Protein AF-A0A1J3CI51-F1 (afdb_monomer)

Radius of gyration: 17.1 Å; Cα contacts (8 Å, |Δi|>4): 93; chains: 1; bounding box: 43×23×46 Å

pLDDT: mean 92.12, std 4.56, range [68.88, 98.44]

Sequence (101 aa):
WQIIPSNEFRSGGLSKQNLTSHVGPISLAMFLSAHYAGEDMVMKVKSGESWKKVFGPVFTYLNCLPDQTSDPLLLWQDAKTQMLVEVQSWPYDFPASEDFA

Structure (mmCIF, N/CA/C/O backbone):
data_AF-A0A1J3CI51-F1
#
_entry.id   AF-A0A1J3CI51-F1
#
loop_
_atom_site.group_PDB
_atom_site.id
_atom_site.type_symbol
_atom_site.label_atom_id
_atom_site.label_alt_id
_atom_site.label_comp_id
_atom_site.label_asym_id
_atom_site.label_entity_id
_atom_site.label_seq_id
_atom_site.pdbx_PDB_ins_code
_atom_site.Cartn_x
_atom_site.Cartn_y
_atom_site.Cartn_z
_atom_site.occupancy
_atom_site.B_iso_or_equiv
_atom_site.auth_seq_id
_atom_site.auth_comp_id
_atom_site.auth_asym_id
_atom_site.auth_atom_id
_atom_site.pdbx_PDB_model_num
ATOM 1 N N . TRP A 1 1 ? 5.924 -4.633 -6.035 1.00 94.75 1 TRP A N 1
ATOM 2 C CA . TRP A 1 1 ? 5.661 -3.283 -5.498 1.00 94.75 1 TRP A CA 1
ATOM 3 C C . TRP A 1 1 ? 4.372 -3.295 -4.704 1.00 94.75 1 TRP A C 1
ATOM 5 O O . TRP A 1 1 ? 3.432 -3.955 -5.127 1.00 94.75 1 TRP A O 1
ATOM 15 N N . GLN A 1 2 ? 4.318 -2.603 -3.567 1.00 96.06 2 GLN A N 1
ATOM 16 C CA . GLN A 1 2 ? 3.063 -2.385 -2.848 1.00 96.06 2 GLN A CA 1
ATOM 17 C C . GLN A 1 2 ? 2.516 -1.010 -3.205 1.00 96.06 2 GLN A C 1
ATOM 19 O O . GLN A 1 2 ? 3.218 -0.012 -3.038 1.00 96.06 2 GLN A O 1
ATOM 24 N N . ILE A 1 3 ? 1.287 -0.967 -3.706 1.00 96.38 3 ILE A N 1
ATOM 25 C CA . ILE A 1 3 ? 0.610 0.263 -4.112 1.00 96.38 3 ILE A CA 1
ATOM 26 C C . ILE A 1 3 ? -0.615 0.447 -3.217 1.00 96.38 3 ILE A C 1
ATOM 28 O O . ILE A 1 3 ? -1.401 -0.477 -3.010 1.00 96.38 3 ILE A O 1
ATOM 32 N N . ILE A 1 4 ? -0.741 1.643 -2.646 1.00 94.38 4 ILE A N 1
ATOM 33 C CA . ILE A 1 4 ? -1.799 2.015 -1.707 1.00 94.38 4 ILE A CA 1
ATOM 34 C C . ILE A 1 4 ? -2.384 3.340 -2.209 1.00 94.38 4 ILE A C 1
ATOM 36 O O . ILE A 1 4 ? -1.751 4.377 -2.005 1.00 94.38 4 ILE A O 1
ATOM 40 N N . PRO A 1 5 ? -3.533 3.321 -2.907 1.00 93.88 5 PRO A N 1
ATOM 41 C CA . PRO A 1 5 ? -4.063 4.512 -3.569 1.00 93.88 5 PRO A CA 1
ATOM 42 C C . PRO A 1 5 ? -4.779 5.480 -2.620 1.00 93.88 5 PRO A C 1
ATOM 44 O O . PRO A 1 5 ? -4.912 6.656 -2.939 1.00 93.88 5 PRO A O 1
ATOM 47 N N . SER A 1 6 ? -5.197 5.010 -1.440 1.00 90.88 6 SER A N 1
ATOM 48 C CA . SER A 1 6 ? -5.805 5.828 -0.386 1.00 90.88 6 SER A CA 1
ATOM 49 C C . SER A 1 6 ? -5.216 5.484 0.981 1.00 90.88 6 SER A C 1
ATOM 51 O O . SER A 1 6 ? -4.880 4.335 1.262 1.00 90.88 6 SER A O 1
ATOM 53 N N . ASN A 1 7 ? -5.096 6.489 1.853 1.00 90.19 7 ASN A N 1
ATOM 54 C CA . ASN A 1 7 ? -4.643 6.322 3.238 1.00 90.19 7 ASN A CA 1
ATOM 55 C C . ASN A 1 7 ? -5.801 6.281 4.250 1.00 90.19 7 ASN A C 1
ATOM 57 O O . ASN A 1 7 ? -5.541 6.188 5.448 1.00 90.19 7 ASN A O 1
ATOM 61 N N . GLU A 1 8 ? -7.059 6.339 3.806 1.00 90.50 8 GLU A N 1
ATOM 62 C CA . GLU A 1 8 ? -8.236 6.459 4.685 1.00 90.50 8 GLU A CA 1
ATOM 63 C C . GLU A 1 8 ? -8.399 5.308 5.687 1.00 90.50 8 GLU A C 1
ATOM 65 O O . GLU A 1 8 ? -8.917 5.497 6.785 1.00 90.50 8 GLU A O 1
ATOM 70 N N . PHE A 1 9 ? -7.914 4.113 5.343 1.00 89.88 9 PHE A N 1
ATOM 71 C CA . PHE A 1 9 ? -8.008 2.951 6.220 1.00 89.88 9 PHE A CA 1
ATOM 72 C C . PHE A 1 9 ? -6.957 2.952 7.339 1.00 89.88 9 PHE A C 1
ATOM 74 O O . PHE A 1 9 ? -7.044 2.120 8.249 1.00 89.88 9 PHE A O 1
ATOM 81 N N . ARG A 1 10 ? -5.955 3.843 7.276 1.00 89.94 10 ARG A N 1
ATOM 82 C CA . ARG A 1 10 ? -4.843 3.907 8.233 1.00 89.94 10 ARG A CA 1
ATOM 83 C C . ARG A 1 10 ? -5.224 4.677 9.495 1.00 89.94 10 ARG A C 1
ATOM 85 O O . ARG A 1 10 ? -6.027 5.603 9.480 1.00 89.94 10 ARG A O 1
ATOM 92 N N . SER A 1 11 ? -4.577 4.321 10.600 1.00 87.75 11 SER A N 1
ATOM 93 C CA . SER A 1 11 ? -4.727 4.989 11.898 1.00 87.75 11 SER A CA 1
ATOM 94 C C . SER A 1 11 ? -3.500 5.839 12.241 1.00 87.75 11 SER A C 1
ATOM 96 O O . SER A 1 11 ? -2.407 5.583 11.741 1.00 87.75 11 SER A O 1
ATOM 98 N N . GLY A 1 12 ? -3.681 6.835 13.116 1.00 88.50 12 GLY A N 1
ATOM 99 C CA . GLY A 1 12 ? -2.617 7.702 13.652 1.00 88.50 12 GLY A CA 1
ATOM 100 C C . GLY A 1 12 ? -2.210 8.899 12.784 1.00 88.50 12 GLY A C 1
ATOM 101 O O . GLY A 1 12 ? -1.244 9.583 13.112 1.00 88.50 12 GLY A O 1
ATOM 102 N N . GLY A 1 13 ? -2.960 9.184 11.717 1.00 87.69 13 GLY A N 1
ATOM 103 C CA . GLY A 1 13 ? -2.800 10.397 10.912 1.00 87.69 13 GLY A CA 1
ATOM 104 C C . GLY A 1 13 ? -1.536 10.423 10.045 1.00 87.69 13 GLY A C 1
ATOM 105 O O . GLY A 1 13 ? -0.808 9.439 9.934 1.00 87.69 13 GLY A O 1
ATOM 106 N N . LEU A 1 14 ? -1.286 11.580 9.421 1.00 87.88 14 LEU A N 1
ATOM 107 C CA . LEU A 1 14 ? -0.242 11.775 8.403 1.00 87.88 14 LEU A CA 1
ATOM 108 C C . LEU A 1 14 ? 1.164 11.375 8.878 1.00 87.88 14 LEU A C 1
ATOM 110 O O . LEU A 1 14 ? 1.963 10.872 8.094 1.00 87.88 14 LEU A O 1
ATOM 114 N N . SER A 1 15 ? 1.458 11.591 10.160 1.00 89.44 15 SER A N 1
ATOM 115 C CA . SER A 1 15 ? 2.795 11.391 10.724 1.00 89.44 15 SER A CA 1
ATOM 116 C C . SER A 1 15 ? 3.041 9.974 11.247 1.00 89.44 15 SER A C 1
ATOM 118 O O . SER A 1 15 ? 4.172 9.669 11.636 1.00 89.44 15 SER A O 1
ATOM 120 N N . LYS A 1 16 ? 2.024 9.096 11.291 1.00 90.00 16 LYS A N 1
ATOM 121 C CA . LYS A 1 16 ? 2.217 7.734 11.797 1.00 90.00 16 LYS A CA 1
ATOM 122 C C . LYS A 1 16 ? 3.012 6.895 10.800 1.00 90.00 16 LYS A C 1
ATOM 124 O O . LYS A 1 16 ? 2.567 6.581 9.699 1.00 90.00 16 LYS A O 1
ATOM 129 N N . GLN A 1 17 ? 4.187 6.474 11.252 1.00 90.25 17 GLN A N 1
ATOM 130 C CA . GLN A 1 17 ? 5.059 5.559 10.531 1.00 90.25 17 GLN A CA 1
ATOM 131 C C . GLN A 1 17 ? 4.652 4.103 10.779 1.00 90.25 17 GLN A C 1
ATOM 133 O O . GLN A 1 17 ? 4.083 3.752 11.819 1.00 90.25 17 GLN A O 1
ATOM 138 N N . ASN A 1 18 ? 4.973 3.254 9.807 1.00 91.38 18 ASN A N 1
ATOM 139 C CA . ASN A 1 18 ? 4.847 1.806 9.870 1.00 91.38 18 ASN A CA 1
ATOM 140 C C . ASN A 1 18 ? 5.975 1.171 9.047 1.00 91.38 18 ASN A C 1
ATOM 142 O O . ASN A 1 18 ? 6.604 1.829 8.219 1.00 91.38 18 ASN A O 1
ATOM 146 N N . LEU A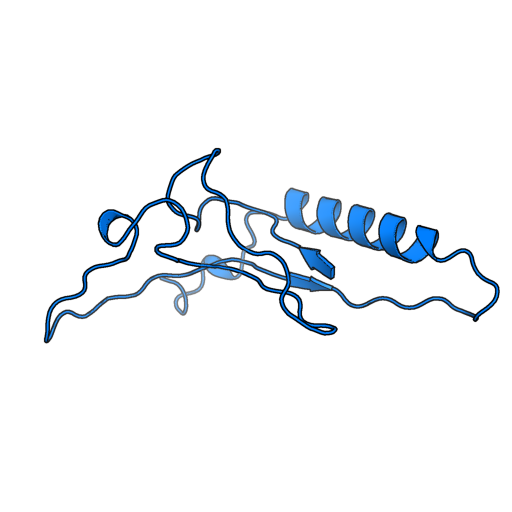 1 19 ? 6.215 -0.117 9.277 1.00 93.06 19 LEU A N 1
ATOM 147 C CA . LEU A 1 19 ? 7.198 -0.891 8.524 1.00 93.06 19 LEU A CA 1
ATOM 148 C C . LEU A 1 19 ? 6.719 -1.104 7.081 1.00 93.06 19 LEU A C 1
ATOM 150 O O . LEU A 1 19 ? 5.534 -1.330 6.853 1.00 93.06 19 LEU A O 1
ATOM 154 N N . THR A 1 20 ? 7.642 -1.062 6.124 1.00 92.62 20 THR A N 1
ATOM 155 C CA . THR A 1 20 ? 7.376 -1.321 4.695 1.00 92.62 20 THR A CA 1
ATOM 156 C C . THR A 1 20 ? 8.099 -2.570 4.177 1.00 92.62 20 THR A C 1
ATOM 158 O O . THR A 1 20 ? 7.790 -3.075 3.095 1.00 92.62 20 THR A O 1
ATOM 161 N N . SER A 1 21 ? 9.033 -3.113 4.963 1.00 94.19 21 SER A N 1
ATOM 162 C CA . SER A 1 21 ? 9.792 -4.329 4.669 1.00 94.19 21 SER A CA 1
ATOM 163 C C . SER A 1 21 ? 10.213 -5.064 5.946 1.00 94.19 21 SER A C 1
ATOM 165 O O . SER A 1 21 ? 10.128 -4.523 7.052 1.00 94.19 21 SER A O 1
ATOM 167 N N . HIS A 1 22 ? 10.659 -6.309 5.786 1.00 94.31 22 HIS A N 1
ATOM 168 C CA . HIS A 1 22 ? 11.273 -7.124 6.838 1.00 94.31 22 HIS A CA 1
ATOM 169 C C . HIS A 1 22 ? 12.560 -7.787 6.312 1.00 94.31 22 HIS A C 1
ATOM 171 O O . HIS A 1 22 ? 12.935 -7.578 5.161 1.00 94.31 22 HIS A O 1
ATOM 177 N N . VAL A 1 23 ? 13.248 -8.581 7.143 1.00 95.62 23 VAL A N 1
ATOM 178 C CA . VAL A 1 23 ? 14.445 -9.334 6.729 1.00 95.62 23 VAL A CA 1
ATOM 179 C C . VAL A 1 23 ? 14.165 -10.199 5.493 1.00 95.62 23 VAL A C 1
ATOM 181 O O . VAL A 1 23 ? 13.150 -10.892 5.427 1.00 95.62 23 VAL A O 1
ATOM 184 N N . GLY A 1 24 ? 15.082 -10.166 4.525 1.00 94.81 24 GLY A N 1
ATOM 185 C CA . GLY A 1 24 ? 14.936 -10.867 3.250 1.00 94.81 24 GLY A CA 1
ATOM 186 C C . GLY A 1 24 ? 14.026 -10.135 2.251 1.00 94.81 24 GLY A C 1
ATOM 187 O O . GLY A 1 24 ? 13.805 -8.931 2.374 1.00 94.81 24 GLY A O 1
ATOM 188 N N . PRO A 1 25 ? 13.501 -10.833 1.229 1.00 92.38 25 PRO A N 1
ATOM 189 C CA . PRO A 1 25 ? 12.657 -10.239 0.191 1.00 92.38 25 PRO A CA 1
ATOM 190 C C . PRO A 1 25 ? 11.189 -10.120 0.645 1.00 92.38 25 PRO A C 1
ATOM 192 O O . PRO A 1 25 ? 10.274 -10.550 -0.054 1.00 92.38 25 PRO A O 1
ATOM 195 N N . ILE A 1 26 ? 10.954 -9.563 1.838 1.00 94.75 26 ILE A N 1
ATOM 196 C CA . ILE A 1 26 ? 9.615 -9.428 2.423 1.00 94.75 26 ILE A CA 1
ATOM 197 C C . ILE A 1 26 ? 9.189 -7.963 2.374 1.00 94.75 26 ILE A C 1
ATOM 199 O O . ILE A 1 26 ? 9.794 -7.103 3.014 1.00 94.75 26 ILE A O 1
ATOM 203 N N . SER A 1 27 ? 8.108 -7.689 1.646 1.00 94.88 27 SER A N 1
ATOM 204 C CA . SER A 1 27 ? 7.4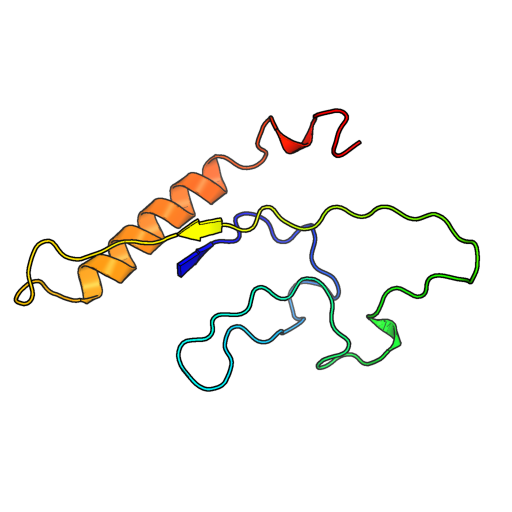34 -6.390 1.635 1.00 94.88 27 SER A CA 1
ATOM 205 C C . SER A 1 27 ? 6.207 -6.439 2.550 1.00 94.88 27 SER A C 1
ATOM 207 O O . SER A 1 27 ? 5.481 -7.433 2.553 1.00 94.88 27 SER A O 1
ATOM 209 N N . LEU A 1 28 ? 5.965 -5.381 3.330 1.00 94.38 28 LEU A N 1
ATOM 210 C CA . LEU A 1 28 ? 4.926 -5.341 4.366 1.00 94.38 28 LEU A CA 1
ATOM 211 C C . LEU A 1 28 ? 3.882 -4.253 4.107 1.00 94.38 28 LEU A C 1
ATOM 213 O O . LEU A 1 28 ? 4.216 -3.071 4.085 1.00 94.38 28 LEU A O 1
ATOM 217 N N . ALA A 1 29 ? 2.613 -4.657 4.015 1.00 93.69 29 ALA A N 1
ATOM 218 C CA . ALA A 1 29 ? 1.474 -3.745 4.007 1.00 93.69 29 ALA A CA 1
ATOM 219 C C . ALA A 1 29 ? 0.852 -3.699 5.408 1.00 93.69 29 ALA A C 1
ATOM 221 O O . ALA A 1 29 ? 0.036 -4.540 5.778 1.00 93.69 29 ALA A O 1
ATOM 222 N N . MET A 1 30 ? 1.275 -2.733 6.221 1.00 91.88 30 MET A N 1
ATOM 223 C CA . MET A 1 30 ? 0.813 -2.619 7.605 1.00 91.88 30 MET A CA 1
ATOM 224 C C . MET A 1 30 ? -0.559 -1.939 7.678 1.00 91.88 30 MET A C 1
ATOM 226 O O . MET A 1 30 ? -0.695 -0.772 7.308 1.00 91.88 30 MET A O 1
ATOM 230 N N . PHE A 1 31 ? -1.558 -2.645 8.209 1.00 91.12 31 PHE A N 1
ATOM 231 C CA . PHE A 1 31 ? -2.922 -2.125 8.373 1.00 91.12 31 PHE A CA 1
ATOM 232 C C . PHE A 1 31 ? -3.144 -1.441 9.725 1.00 91.12 31 PHE A C 1
ATOM 234 O O . PHE A 1 31 ? -3.640 -0.317 9.783 1.00 91.12 31 PHE A O 1
ATOM 241 N N . LEU A 1 32 ? -2.729 -2.093 10.813 1.00 90.31 32 LEU A N 1
ATOM 242 C CA . LEU A 1 32 ? -2.832 -1.584 12.178 1.00 90.31 32 LEU A CA 1
ATOM 243 C C . LEU A 1 32 ? -1.644 -2.091 12.998 1.00 90.31 32 LEU A C 1
ATOM 245 O O . LEU A 1 32 ? -1.221 -3.233 12.837 1.00 90.31 32 LEU A O 1
ATOM 249 N N . SER A 1 33 ? -1.074 -1.240 13.851 1.00 90.50 33 SER A N 1
ATOM 250 C CA . SER A 1 33 ? 0.059 -1.613 14.703 1.00 90.50 33 SER A CA 1
ATOM 251 C C . SER A 1 33 ? 0.268 -0.611 15.837 1.00 90.50 33 SER A C 1
ATOM 253 O O . SER A 1 33 ? 0.110 0.597 15.637 1.00 90.50 33 SER A O 1
ATOM 255 N N . ALA A 1 34 ? 0.727 -1.122 16.984 1.00 92.62 34 ALA A N 1
ATOM 256 C CA . ALA A 1 34 ? 1.211 -0.337 18.119 1.00 92.62 34 ALA A CA 1
ATOM 257 C C . ALA A 1 34 ? 2.573 0.341 17.866 1.00 92.62 34 ALA A C 1
ATOM 259 O O . ALA A 1 34 ? 3.016 1.164 18.670 1.00 92.62 34 ALA A O 1
ATOM 260 N N . HIS A 1 35 ? 3.276 0.014 16.775 1.00 91.50 35 HIS A N 1
ATOM 261 C CA . HIS A 1 35 ? 4.599 0.575 16.502 1.00 91.50 35 HIS A CA 1
ATOM 262 C C . HIS A 1 35 ? 4.565 2.109 16.488 1.00 91.50 35 HIS A C 1
ATOM 264 O O . HIS A 1 35 ? 3.724 2.722 15.824 1.00 91.50 35 HIS A O 1
ATOM 270 N N . TYR A 1 36 ? 5.500 2.709 17.227 1.00 89.38 36 TYR A N 1
ATOM 271 C CA . TYR A 1 36 ? 5.697 4.158 17.356 1.00 89.38 36 TYR A CA 1
ATOM 272 C C . TYR A 1 36 ? 4.531 4.945 17.973 1.00 89.38 36 TYR A C 1
ATOM 274 O O . TYR A 1 36 ? 4.550 6.172 17.923 1.00 89.38 36 TYR A O 1
ATOM 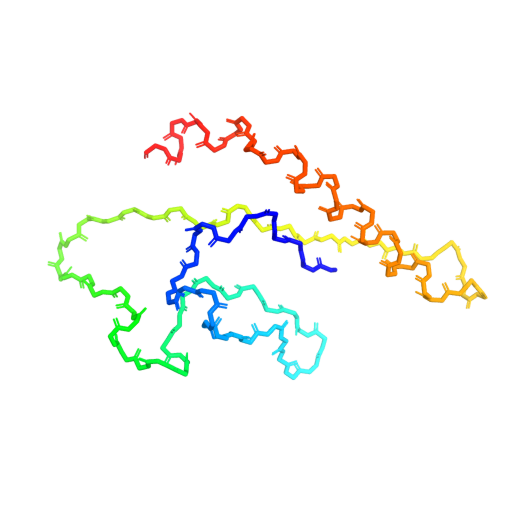282 N N . ALA A 1 37 ? 3.524 4.275 18.547 1.00 88.75 37 ALA A N 1
ATOM 283 C CA . ALA A 1 37 ? 2.380 4.958 19.159 1.00 88.75 37 ALA A CA 1
ATOM 284 C C . ALA A 1 37 ? 1.690 4.196 20.313 1.00 88.75 37 ALA A C 1
ATOM 286 O O . ALA A 1 37 ? 0.768 4.727 20.924 1.00 88.75 37 ALA A O 1
ATOM 287 N N . GLY A 1 38 ? 2.146 2.983 20.641 1.00 91.19 38 GLY A N 1
ATOM 288 C CA . GLY A 1 38 ? 1.676 2.210 21.791 1.00 91.19 38 GLY A CA 1
ATOM 289 C C . GLY A 1 38 ? 0.315 1.539 21.592 1.00 91.19 38 GLY A C 1
ATOM 290 O O . GLY A 1 38 ? -0.276 1.565 20.510 1.00 91.19 38 GLY A O 1
ATOM 291 N N . GLU A 1 39 ? -0.173 0.908 22.660 1.00 90.06 39 GLU A N 1
ATOM 292 C CA . GLU A 1 39 ? -1.428 0.141 22.658 1.00 90.06 39 GLU A CA 1
ATOM 293 C C . GLU A 1 39 ? -2.669 0.997 22.391 1.00 90.06 39 GLU A C 1
ATOM 295 O O . GLU A 1 39 ? -3.681 0.487 21.915 1.00 90.06 39 GLU A O 1
ATOM 300 N N . ASP A 1 40 ? -2.596 2.303 22.640 1.00 87.44 40 ASP A N 1
ATOM 301 C CA . ASP A 1 40 ? -3.712 3.218 22.394 1.00 87.44 40 ASP A CA 1
ATOM 302 C C . ASP A 1 40 ? -4.014 3.419 20.905 1.00 87.44 40 ASP A C 1
ATOM 304 O O . ASP A 1 40 ? -5.103 3.871 20.560 1.00 87.44 40 ASP A O 1
ATOM 308 N N . MET A 1 41 ? -3.095 3.032 20.013 1.00 86.44 41 MET A N 1
ATOM 309 C CA . MET A 1 41 ? -3.336 3.010 18.566 1.00 86.44 41 MET A CA 1
ATOM 310 C C . MET A 1 41 ? -3.867 1.675 18.039 1.00 86.44 41 MET A C 1
ATOM 312 O O . MET A 1 41 ? -4.088 1.553 16.832 1.00 86.44 41 MET A O 1
ATOM 316 N N . VAL A 1 42 ? -4.060 0.666 18.890 1.00 86.75 42 VAL A N 1
ATOM 317 C CA . VAL A 1 42 ? -4.603 -0.636 18.480 1.00 86.75 42 VAL A CA 1
ATOM 318 C C . VAL A 1 42 ? -6.090 -0.706 18.819 1.00 86.75 42 VAL A C 1
ATOM 320 O O . VAL A 1 42 ? -6.552 -0.169 19.823 1.00 86.75 42 VAL A O 1
ATOM 323 N N . MET A 1 43 ? -6.862 -1.373 17.962 1.00 86.50 43 MET A N 1
ATOM 324 C CA . MET A 1 43 ? -8.288 -1.596 18.177 1.00 86.50 43 MET A CA 1
ATOM 325 C C . MET A 1 43 ? -8.489 -2.500 19.400 1.00 86.50 43 MET A C 1
ATOM 327 O O . MET A 1 43 ? -7.927 -3.592 19.468 1.00 86.50 43 MET A O 1
ATOM 331 N N . LYS A 1 44 ? -9.307 -2.046 20.354 1.00 89.38 44 LYS A N 1
ATOM 332 C CA . LYS A 1 44 ? -9.651 -2.779 21.578 1.00 89.38 44 LYS A CA 1
ATOM 333 C C . LYS A 1 44 ? -11.054 -3.368 21.416 1.00 89.38 44 LYS A C 1
ATOM 335 O O . LYS A 1 44 ? -12.034 -2.656 21.596 1.00 89.38 44 LYS A O 1
ATOM 340 N N . VAL A 1 45 ? -11.133 -4.647 21.055 1.00 90.69 45 VAL A N 1
ATOM 341 C CA . VAL A 1 45 ? -12.397 -5.386 20.889 1.00 90.69 45 VAL A CA 1
ATOM 342 C C . VAL A 1 45 ? -12.680 -6.188 22.156 1.00 90.69 45 VAL A C 1
ATOM 344 O O . VAL A 1 45 ? -11.797 -6.901 22.643 1.00 90.69 45 VAL A O 1
ATOM 347 N N . 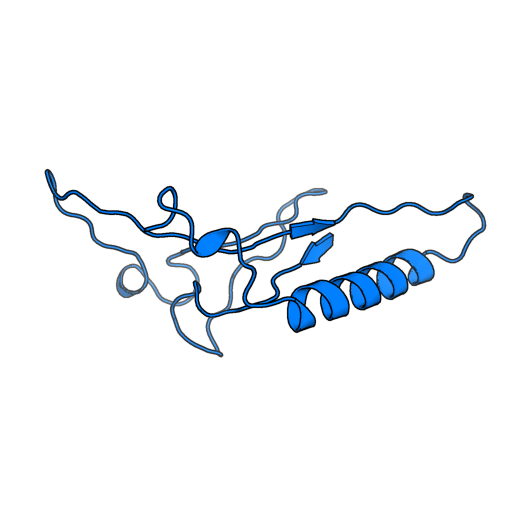LYS A 1 46 ? -13.891 -6.080 22.708 1.00 94.12 46 LYS A N 1
ATOM 348 C CA . LYS A 1 46 ? -14.282 -6.832 23.909 1.00 94.12 46 LYS A CA 1
ATOM 349 C C . LYS A 1 46 ? -14.687 -8.266 23.574 1.00 94.12 46 LYS A C 1
ATOM 351 O O . LYS A 1 46 ? -15.092 -8.590 22.462 1.00 94.12 46 LYS A O 1
ATOM 356 N N . SER A 1 47 ? -14.634 -9.134 24.583 1.00 94.31 47 SER A N 1
ATOM 357 C CA . SER A 1 47 ? -15.177 -10.488 24.457 1.00 94.31 47 SER A CA 1
ATOM 358 C C . SER A 1 47 ? -16.664 -10.436 24.090 1.00 94.31 47 SER A C 1
ATOM 360 O O . SER A 1 47 ? -17.436 -9.729 24.738 1.00 94.31 47 SER A O 1
ATOM 362 N N . GLY A 1 48 ? -17.049 -11.168 23.043 1.00 94.56 48 GLY A N 1
ATOM 363 C CA . GLY A 1 48 ? -18.418 -11.204 22.518 1.00 94.56 48 GLY A CA 1
ATOM 364 C C . GLY A 1 48 ? -18.812 -10.026 21.617 1.00 94.56 48 GLY A C 1
ATOM 365 O O . GLY A 1 48 ? -19.932 -10.010 21.114 1.00 94.56 48 GLY A O 1
ATOM 366 N N . GLU A 1 49 ? -17.926 -9.055 21.383 1.00 96.12 49 GLU A N 1
ATOM 367 C CA . GLU A 1 49 ? -18.206 -7.913 20.510 1.00 96.12 49 GLU A CA 1
ATOM 368 C C . GLU A 1 49 ? -18.023 -8.291 19.033 1.00 96.12 49 GLU A C 1
ATOM 370 O O . GLU A 1 49 ? -16.936 -8.675 18.597 1.00 96.12 49 GLU A O 1
ATOM 375 N N . SER A 1 50 ? -19.100 -8.176 18.254 1.00 92.75 50 SER A N 1
ATOM 376 C CA . SER A 1 50 ? -19.042 -8.336 16.799 1.00 92.75 50 SER A CA 1
ATOM 377 C C . SER A 1 50 ? -18.518 -7.054 16.164 1.00 92.75 50 SER A C 1
ATOM 379 O O . SER A 1 50 ? -19.063 -5.979 16.402 1.00 92.75 50 SER A O 1
ATOM 381 N N . TRP A 1 51 ? -17.484 -7.165 15.332 1.00 90.56 51 TRP A N 1
ATOM 382 C CA . TRP A 1 51 ? -16.907 -6.035 14.612 1.00 90.56 51 TRP A CA 1
ATOM 383 C C . TRP A 1 51 ? -16.530 -6.440 13.189 1.00 90.56 51 TRP A C 1
ATOM 385 O O . TRP A 1 51 ? -16.174 -7.588 12.919 1.00 90.56 51 TRP A O 1
ATOM 395 N N . LYS A 1 52 ? -16.587 -5.468 12.280 1.00 87.88 52 LYS A N 1
ATOM 396 C CA . LYS A 1 52 ? -16.132 -5.588 10.896 1.00 87.88 52 LYS A CA 1
ATOM 397 C C . LYS A 1 52 ? -15.398 -4.301 10.542 1.00 87.88 52 LYS A C 1
ATOM 399 O O . LYS A 1 52 ? -15.890 -3.208 10.811 1.00 87.88 52 LYS A O 1
ATOM 404 N N . LYS A 1 53 ? -14.201 -4.422 9.972 1.00 87.44 53 LYS A N 1
ATOM 405 C CA . LYS A 1 53 ? -13.448 -3.295 9.416 1.00 87.44 53 LYS A CA 1
ATOM 406 C C . LYS A 1 53 ? -12.823 -3.722 8.102 1.00 87.44 53 LYS A C 1
ATOM 408 O O . LYS A 1 53 ? -12.152 -4.748 8.041 1.00 87.44 53 LYS A O 1
ATOM 413 N N . VAL A 1 54 ? -13.009 -2.897 7.082 1.00 88.38 54 VAL A N 1
ATOM 414 C CA . VAL A 1 54 ? -12.354 -3.054 5.785 1.00 88.38 54 VAL A CA 1
ATOM 415 C C . VAL A 1 54 ? -11.035 -2.279 5.808 1.00 88.38 54 VAL A C 1
ATOM 417 O O . VAL A 1 54 ? -10.976 -1.138 6.276 1.00 88.38 54 VAL A O 1
ATOM 420 N N . PHE A 1 55 ? -9.963 -2.921 5.347 1.00 91.19 55 PHE A N 1
ATOM 421 C CA . PHE A 1 55 ? -8.654 -2.305 5.145 1.00 91.19 55 PHE A CA 1
ATOM 422 C C . PHE A 1 55 ? -8.298 -2.346 3.664 1.00 91.19 55 PHE A C 1
ATOM 424 O O . PHE A 1 55 ? -8.525 -3.357 3.001 1.0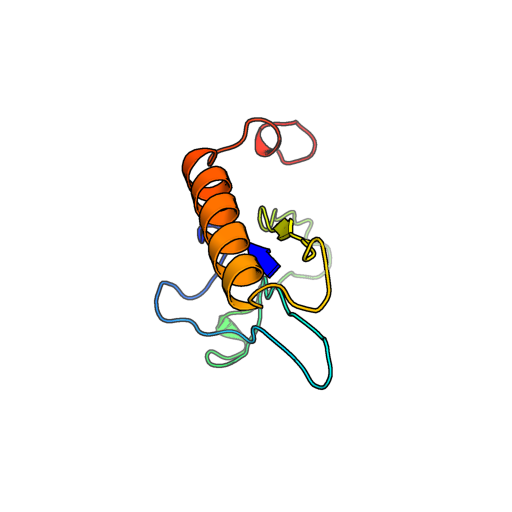0 91.19 55 PHE A O 1
ATOM 431 N N . GLY A 1 56 ? -7.682 -1.274 3.172 1.00 91.94 56 GLY A N 1
ATOM 432 C CA . GLY A 1 56 ? -7.255 -1.164 1.786 1.00 91.94 56 GLY A CA 1
ATOM 433 C C . GLY A 1 56 ? -8.109 -0.192 0.967 1.00 91.94 56 GLY A C 1
ATOM 434 O O . GLY A 1 56 ? -8.751 0.685 1.544 1.00 91.94 56 GLY A O 1
ATOM 435 N N . PRO A 1 57 ? -8.077 -0.322 -0.367 1.00 91.94 57 PRO A N 1
ATOM 436 C CA . PRO A 1 57 ? -7.419 -1.389 -1.118 1.00 91.94 57 PRO A CA 1
ATOM 437 C C . PRO A 1 57 ? -5.891 -1.308 -1.035 1.00 91.94 57 PRO A C 1
ATOM 439 O O . PRO A 1 57 ? -5.307 -0.235 -0.878 1.00 91.94 57 PRO A O 1
ATOM 442 N N . VAL A 1 58 ? -5.240 -2.468 -1.123 1.00 93.75 58 VAL A N 1
ATOM 443 C CA . VAL A 1 58 ? -3.783 -2.590 -1.235 1.00 93.75 58 VAL A CA 1
ATOM 444 C C . VAL A 1 58 ? -3.464 -3.526 -2.387 1.00 93.75 58 VAL A C 1
ATOM 446 O O . VAL A 1 58 ? -3.969 -4.645 -2.442 1.00 93.75 58 VAL A O 1
ATOM 449 N N . PHE A 1 59 ? -2.594 -3.078 -3.283 1.00 94.75 59 PHE A N 1
ATOM 450 C CA . PHE A 1 59 ? -2.236 -3.794 -4.497 1.00 94.75 59 PHE A CA 1
ATOM 451 C C . PHE A 1 59 ? -0.819 -4.341 -4.382 1.00 94.75 59 PHE A C 1
ATOM 453 O O . PHE A 1 59 ? 0.124 -3.615 -4.053 1.00 94.75 59 PHE A O 1
ATOM 460 N N . THR A 1 60 ? -0.663 -5.625 -4.698 1.00 95.94 60 THR A N 1
ATOM 461 C CA . THR A 1 60 ? 0.650 -6.226 -4.947 1.00 95.94 60 THR A CA 1
ATOM 462 C C . THR A 1 60 ? 0.887 -6.219 -6.447 1.00 95.94 60 THR A C 1
ATOM 464 O O . THR A 1 60 ? 0.363 -7.064 -7.165 1.00 95.94 60 THR A O 1
ATOM 467 N N . TYR A 1 61 ? 1.663 -5.251 -6.921 1.00 97.38 61 TYR A N 1
ATOM 468 C CA . TYR A 1 61 ? 1.993 -5.123 -8.334 1.00 97.38 61 TYR A CA 1
ATOM 469 C C . TYR A 1 61 ? 3.307 -5.837 -8.652 1.00 97.38 61 TYR A C 1
ATOM 471 O O . TYR A 1 61 ? 4.334 -5.570 -8.017 1.00 97.38 61 TYR A O 1
ATOM 479 N N . LEU A 1 62 ? 3.276 -6.743 -9.624 1.00 96.75 62 LEU A N 1
ATOM 480 C CA . LEU A 1 62 ? 4.430 -7.508 -10.084 1.00 96.75 62 LEU A CA 1
ATOM 481 C C . LEU A 1 62 ? 4.714 -7.134 -11.534 1.00 96.75 62 LEU A C 1
ATOM 483 O O . LEU A 1 62 ? 3.823 -7.200 -12.375 1.00 96.75 62 LEU A O 1
ATOM 487 N N . ASN A 1 63 ? 5.958 -6.772 -11.815 1.00 96.62 63 ASN A N 1
ATOM 488 C CA . ASN A 1 63 ?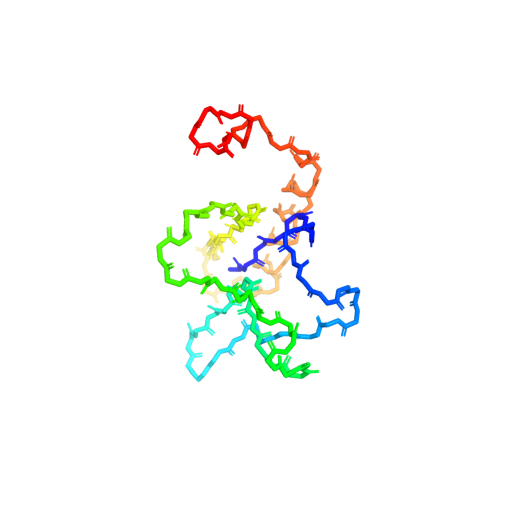 6.446 -6.502 -13.158 1.00 96.62 63 ASN A CA 1
ATOM 489 C C . ASN A 1 63 ? 7.821 -7.151 -13.354 1.00 96.62 63 ASN A C 1
ATOM 491 O O . ASN A 1 63 ? 8.467 -7.596 -12.400 1.00 96.62 63 ASN A O 1
ATOM 495 N N . CYS A 1 64 ? 8.246 -7.239 -14.609 1.00 96.19 64 CYS A N 1
ATOM 496 C CA . CYS A 1 64 ? 9.527 -7.806 -15.000 1.00 96.19 64 CYS A CA 1
ATOM 497 C C . CYS A 1 64 ? 10.129 -7.015 -16.165 1.00 96.19 64 CYS A C 1
ATOM 499 O O . CYS A 1 64 ? 9.440 -6.259 -16.848 1.00 96.19 64 CYS A O 1
ATOM 501 N N . LEU A 1 65 ? 11.434 -7.185 -16.368 1.00 96.00 65 LEU A N 1
ATOM 502 C CA . LEU A 1 65 ? 12.123 -6.661 -17.540 1.00 96.00 65 LEU A CA 1
ATOM 503 C C . LEU A 1 65 ? 12.022 -7.669 -18.692 1.00 96.00 65 LEU A C 1
ATOM 505 O O . LEU A 1 65 ? 11.981 -8.876 -18.436 1.00 96.00 65 LEU A O 1
ATOM 509 N N . PRO A 1 66 ? 12.026 -7.197 -19.950 1.00 89.81 66 PRO A N 1
ATOM 510 C CA . PRO A 1 66 ? 12.007 -8.081 -21.113 1.00 89.81 66 PRO A CA 1
ATOM 511 C C . PRO A 1 66 ? 13.297 -8.905 -21.240 1.00 89.81 66 PRO A C 1
ATOM 513 O O . PRO A 1 66 ? 13.263 -10.028 -21.739 1.00 89.81 66 PRO A O 1
ATOM 516 N N . ASP A 1 67 ? 14.425 -8.376 -20.761 1.00 92.69 67 ASP A N 1
ATOM 517 C CA . ASP A 1 67 ? 15.721 -9.050 -20.733 1.00 92.69 67 ASP A CA 1
ATOM 518 C C . ASP A 1 67 ? 16.581 -8.590 -19.537 1.00 92.69 67 ASP A C 1
ATOM 520 O O . ASP A 1 67 ? 16.211 -7.688 -18.786 1.00 92.69 67 ASP A O 1
ATOM 524 N N . GLN A 1 68 ? 17.743 -9.230 -19.352 1.00 87.31 68 GLN A N 1
ATOM 525 C CA . GLN A 1 68 ? 18.681 -8.939 -18.255 1.00 87.31 68 GLN A CA 1
ATOM 526 C C . GLN A 1 68 ? 19.578 -7.715 -18.508 1.00 87.31 68 GLN A C 1
ATOM 528 O O . GLN A 1 68 ? 20.317 -7.310 -17.614 1.00 87.31 68 GLN A O 1
ATOM 533 N N . THR A 1 69 ? 19.561 -7.157 -19.720 1.00 92.19 69 THR A N 1
ATOM 534 C CA . THR A 1 69 ? 20.393 -6.003 -20.109 1.00 92.19 69 THR A CA 1
ATOM 535 C C . THR A 1 69 ? 19.664 -4.672 -19.971 1.00 92.19 69 THR A C 1
ATOM 537 O O . THR A 1 69 ? 20.293 -3.616 -19.955 1.00 92.19 69 THR A O 1
ATOM 540 N N . SER A 1 70 ? 18.341 -4.734 -19.865 1.00 94.25 70 SER A N 1
ATOM 541 C CA . SER A 1 70 ? 17.456 -3.599 -19.660 1.00 94.25 70 SER A CA 1
ATOM 542 C C . SER A 1 70 ? 17.754 -2.893 -18.334 1.00 94.25 70 SER A C 1
ATOM 544 O O . SER A 1 70 ? 18.079 -3.532 -17.334 1.00 94.25 70 SER A O 1
ATOM 546 N N . ASP A 1 71 ? 17.609 -1.566 -18.312 1.00 96.06 71 ASP A N 1
ATOM 547 C CA . ASP A 1 71 ? 17.819 -0.758 -17.107 1.00 96.06 71 ASP A CA 1
ATOM 548 C C . ASP A 1 71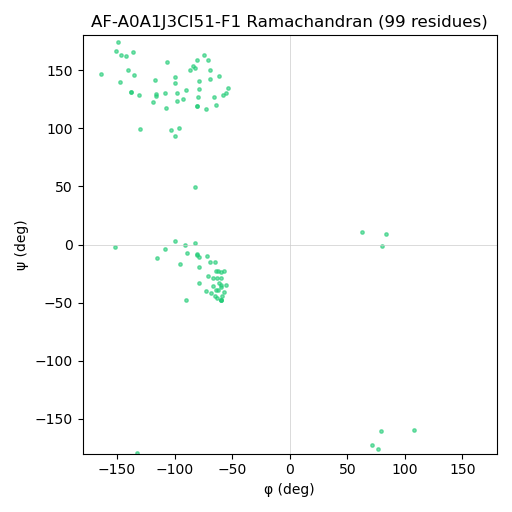 ? 16.786 -1.123 -16.014 1.00 96.06 71 ASP A C 1
ATOM 550 O O . ASP A 1 71 ? 15.581 -0.940 -16.226 1.00 96.06 71 ASP A O 1
ATOM 554 N N . PRO A 1 72 ? 17.212 -1.588 -14.821 1.00 95.06 72 PRO A N 1
ATOM 555 C CA . PRO A 1 72 ? 16.309 -1.893 -13.711 1.00 95.06 72 PRO A CA 1
ATOM 556 C C . PRO A 1 72 ? 15.435 -0.721 -13.253 1.00 95.06 72 PRO A C 1
ATOM 558 O O . PRO A 1 72 ? 14.369 -0.952 -12.675 1.00 95.06 72 PRO A O 1
ATOM 561 N N . LEU A 1 73 ? 15.830 0.531 -13.520 1.00 96.38 73 LEU A N 1
ATOM 562 C CA . LEU A 1 73 ? 15.007 1.705 -13.209 1.00 96.38 73 LEU A CA 1
ATOM 563 C C . LEU A 1 73 ? 13.673 1.715 -13.961 1.00 96.38 73 LEU A C 1
ATOM 565 O O . LEU A 1 73 ? 12.718 2.331 -13.476 1.00 96.38 73 LEU A O 1
ATOM 569 N N . LEU A 1 74 ? 13.571 1.003 -15.086 1.00 96.81 74 LEU A N 1
ATOM 570 C CA . LEU A 1 74 ? 12.316 0.847 -15.819 1.00 96.81 74 LEU A CA 1
ATOM 571 C C . LEU A 1 74 ? 11.239 0.178 -14.955 1.00 96.81 74 LEU A C 1
ATOM 573 O O . LEU A 1 74 ? 10.091 0.614 -14.987 1.00 96.81 74 LEU A O 1
ATOM 577 N N . LEU A 1 75 ? 11.603 -0.786 -14.098 1.00 97.19 75 LEU A N 1
ATOM 578 C CA . LEU A 1 75 ? 10.654 -1.435 -13.183 1.00 97.19 75 LEU A CA 1
ATOM 579 C C . LEU A 1 75 ? 10.037 -0.436 -12.195 1.00 97.19 75 LEU A C 1
ATOM 581 O O . LEU A 1 75 ? 8.854 -0.523 -11.869 1.00 97.19 75 LEU A O 1
ATOM 585 N N . TRP A 1 76 ? 10.842 0.511 -11.705 1.00 96.75 76 TRP A N 1
ATOM 586 C CA . TRP A 1 76 ? 10.383 1.550 -10.784 1.00 96.75 76 TRP A CA 1
ATOM 587 C C . TRP A 1 76 ? 9.513 2.595 -11.483 1.00 96.75 76 TRP A C 1
A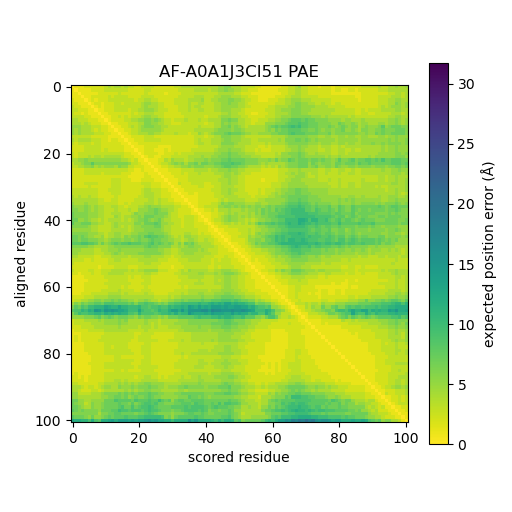TOM 589 O O . TRP A 1 76 ? 8.529 3.070 -10.914 1.00 96.75 76 TRP A O 1
ATOM 599 N N . GLN A 1 77 ? 9.874 2.983 -12.706 1.00 97.94 77 GLN A N 1
ATOM 600 C CA . GLN A 1 77 ? 9.079 3.918 -13.503 1.00 97.94 77 GLN A CA 1
ATOM 601 C C . GLN A 1 77 ? 7.705 3.331 -13.826 1.00 97.94 77 GLN A C 1
ATOM 603 O O . GLN A 1 77 ? 6.697 3.994 -13.596 1.00 97.94 77 GLN A O 1
ATOM 608 N N . ASP A 1 78 ? 7.673 2.074 -14.255 1.00 98.12 78 ASP A N 1
ATOM 609 C CA . ASP A 1 78 ? 6.450 1.325 -14.523 1.00 98.12 78 ASP A CA 1
ATOM 610 C C . ASP A 1 78 ? 5.565 1.197 -13.269 1.00 98.12 78 ASP A C 1
ATOM 612 O O . ASP A 1 78 ? 4.398 1.586 -13.284 1.00 98.12 78 ASP A O 1
ATOM 616 N N . ALA A 1 79 ? 6.142 0.814 -12.124 1.00 97.94 79 ALA A N 1
ATOM 617 C CA . ALA A 1 79 ? 5.409 0.755 -10.858 1.00 97.94 79 ALA A CA 1
ATOM 618 C C . ALA A 1 79 ? 4.824 2.113 -10.422 1.00 97.94 79 ALA A C 1
ATOM 620 O O . ALA A 1 79 ? 3.741 2.159 -9.834 1.00 97.94 79 ALA A O 1
ATOM 621 N N . LYS A 1 80 ? 5.514 3.228 -10.705 1.00 98.00 80 LYS A N 1
ATOM 622 C CA . LYS A 1 80 ? 4.985 4.580 -10.457 1.00 98.00 80 LYS A CA 1
ATOM 623 C C . LYS A 1 80 ? 3.824 4.917 -11.384 1.00 98.00 80 LYS A C 1
ATOM 625 O O . LYS A 1 80 ? 2.849 5.499 -10.916 1.00 98.00 80 LYS A O 1
ATOM 630 N N . THR A 1 81 ? 3.914 4.552 -12.660 1.00 98.44 81 THR A N 1
ATOM 631 C CA . THR A 1 81 ? 2.809 4.719 -13.612 1.00 98.44 81 THR A CA 1
ATOM 632 C C . THR A 1 81 ? 1.586 3.936 -13.147 1.00 98.44 81 THR A C 1
ATOM 634 O O . THR A 1 81 ? 0.509 4.520 -13.045 1.00 98.44 81 THR A O 1
ATOM 637 N N . GLN A 1 82 ? 1.757 2.666 -12.760 1.00 98.44 82 GLN A N 1
ATOM 638 C CA . GLN A 1 82 ? 0.663 1.870 -12.201 1.00 98.44 82 GLN A CA 1
ATOM 639 C C . GLN A 1 82 ? 0.079 2.521 -10.943 1.00 98.44 82 GLN A C 1
ATOM 641 O O . GLN A 1 82 ? -1.134 2.630 -10.813 1.00 98.44 82 GLN A O 1
ATOM 646 N N . MET A 1 83 ? 0.924 3.017 -10.033 1.00 97.75 83 MET A N 1
ATOM 647 C CA . MET A 1 83 ? 0.458 3.698 -8.822 1.00 97.75 83 MET A CA 1
ATOM 648 C C . MET A 1 83 ? -0.443 4.896 -9.133 1.00 97.75 83 MET A C 1
ATOM 650 O O . MET A 1 83 ? -1.467 5.063 -8.474 1.00 97.75 83 MET A O 1
ATOM 654 N N . LEU A 1 84 ? -0.108 5.695 -10.151 1.00 98.19 84 LEU A N 1
ATOM 655 C CA . LEU A 1 84 ? -0.943 6.821 -10.572 1.00 98.19 84 LEU A CA 1
ATOM 656 C C . LEU A 1 84 ? -2.306 6.367 -11.103 1.00 98.19 84 LEU A C 1
ATOM 658 O O . LEU A 1 84 ? -3.305 7.012 -10.791 1.00 98.19 84 LEU A O 1
ATOM 662 N N . VAL A 1 85 ? -2.355 5.259 -11.850 1.00 97.94 85 VAL A N 1
ATOM 663 C CA . VAL A 1 85 ? -3.620 4.658 -12.303 1.00 97.94 85 VAL A CA 1
ATOM 664 C C . VAL A 1 85 ? -4.477 4.265 -11.103 1.00 97.94 85 VAL A C 1
ATOM 666 O O . VAL A 1 85 ? -5.646 4.647 -11.046 1.00 97.94 85 VAL A O 1
ATOM 669 N N . GLU A 1 86 ? -3.901 3.580 -10.110 1.00 97.19 86 GLU A N 1
ATOM 670 C CA . GLU A 1 86 ? -4.672 3.140 -8.941 1.00 97.19 86 GLU A CA 1
ATOM 671 C C . GLU A 1 86 ? -5.162 4.318 -8.082 1.00 97.19 86 GLU A C 1
ATOM 673 O O . GLU A 1 86 ? -6.258 4.269 -7.522 1.00 97.19 86 GLU A O 1
ATOM 678 N N . VAL A 1 87 ? -4.360 5.383 -7.958 1.00 96.06 87 VAL A N 1
ATOM 679 C CA . VAL A 1 87 ? -4.750 6.613 -7.244 1.00 96.06 87 VAL A CA 1
ATOM 680 C C . VAL A 1 87 ? -5.903 7.314 -7.958 1.00 96.06 87 VAL A C 1
ATOM 682 O O . VAL A 1 87 ? -6.847 7.745 -7.304 1.00 96.06 87 VAL A O 1
ATOM 685 N N . GLN A 1 88 ? -5.847 7.424 -9.287 1.00 96.88 88 GLN A N 1
ATOM 686 C CA . GLN A 1 88 ? -6.904 8.063 -10.080 1.00 96.88 88 GLN A CA 1
ATOM 687 C C . GLN A 1 88 ? -8.187 7.231 -10.141 1.00 96.88 88 GLN A C 1
ATOM 689 O O . GLN A 1 88 ? -9.266 7.792 -10.305 1.00 96.88 88 GLN A O 1
ATOM 694 N N . SER A 1 89 ? -8.066 5.912 -10.003 1.00 94.88 89 SER A N 1
ATOM 695 C CA . SER A 1 89 ? -9.201 4.986 -9.996 1.00 94.88 89 SER A CA 1
ATOM 696 C C . SER A 1 89 ? -9.907 4.917 -8.638 1.00 94.88 89 SER A C 1
ATOM 698 O O . SER A 1 89 ? -10.958 4.296 -8.531 1.00 94.88 89 SER A O 1
ATOM 700 N N . TRP A 1 90 ? -9.349 5.533 -7.590 1.00 91.94 90 TRP A N 1
ATOM 701 C CA . TRP A 1 90 ? -9.998 5.616 -6.284 1.00 91.94 90 TRP A CA 1
ATOM 702 C C . TRP A 1 90 ? -11.079 6.719 -6.264 1.00 91.94 90 TRP A C 1
ATOM 704 O O . TRP A 1 90 ? -10.780 7.850 -6.655 1.00 91.94 90 TRP A O 1
ATOM 714 N N . PRO A 1 91 ? -12.296 6.462 -5.739 1.00 92.19 91 PRO A N 1
ATOM 715 C CA . PRO A 1 91 ? -12.785 5.197 -5.185 1.00 92.19 91 PRO A CA 1
ATOM 716 C C . PRO A 1 91 ? -13.211 4.197 -6.269 1.00 92.19 91 PRO A C 1
ATOM 718 O O . PRO A 1 91 ? -13.851 4.569 -7.246 1.00 92.19 91 PRO A O 1
ATOM 721 N N . TYR A 1 92 ? -12.894 2.915 -6.059 1.00 89.81 92 TYR A N 1
ATOM 722 C CA . TYR A 1 92 ? -13.383 1.836 -6.924 1.00 89.81 92 TYR A CA 1
ATOM 723 C C . TYR A 1 92 ? -14.864 1.549 -6.657 1.00 89.81 92 TYR A C 1
ATOM 725 O O . TYR A 1 92 ? -15.373 1.858 -5.581 1.00 89.81 92 TYR A O 1
ATOM 733 N N . ASP A 1 93 ? -15.519 0.857 -7.590 1.00 89.88 93 ASP A N 1
ATOM 734 C CA . ASP A 1 93 ? -16.914 0.431 -7.423 1.00 89.88 93 ASP A CA 1
ATOM 735 C C . ASP A 1 93 ? -17.052 -0.815 -6.532 1.00 89.88 93 ASP A C 1
ATOM 737 O O . ASP A 1 93 ? -18.020 -0.953 -5.790 1.00 89.88 93 ASP A O 1
ATOM 741 N N . PHE A 1 94 ? -16.081 -1.738 -6.566 1.00 86.19 94 PHE A N 1
ATOM 742 C CA . PHE A 1 94 ? -16.181 -3.010 -5.834 1.00 86.19 94 PHE A CA 1
ATOM 743 C C . PHE A 1 94 ? -16.288 -2.873 -4.298 1.00 86.19 94 PHE A C 1
ATOM 745 O O . PHE A 1 94 ? -16.985 -3.694 -3.705 1.00 86.19 94 PHE A O 1
ATOM 752 N N . PRO A 1 95 ? -15.669 -1.881 -3.617 1.00 84.25 95 PRO A N 1
ATOM 753 C CA . PRO A 1 95 ? -15.866 -1.665 -2.186 1.00 84.25 95 PRO A CA 1
ATOM 754 C C . PRO A 1 95 ? -17.299 -1.261 -1.819 1.00 84.25 95 PRO A C 1
ATOM 756 O O . PRO A 1 95 ? -17.643 -1.318 -0.644 1.00 84.25 95 PRO A O 1
ATOM 759 N N . ALA A 1 96 ? -18.132 -0.856 -2.785 1.00 83.56 96 ALA A N 1
ATOM 760 C CA . ALA A 1 96 ? -19.547 -0.571 -2.557 1.00 83.56 96 ALA A CA 1
ATOM 761 C C . ALA A 1 96 ? -20.434 -1.836 -2.560 1.00 83.56 96 ALA A C 1
ATOM 763 O O . ALA A 1 96 ? -21.651 -1.718 -2.421 1.00 83.56 96 ALA A O 1
ATOM 764 N N . SER A 1 97 ? -19.866 -3.038 -2.739 1.00 88.19 97 SER A N 1
ATOM 765 C CA . SER A 1 97 ? -20.635 -4.287 -2.689 1.00 88.19 97 SER A CA 1
ATOM 766 C C . SER A 1 97 ? -21.092 -4.638 -1.265 1.00 88.19 97 SER A C 1
ATOM 768 O O . SER A 1 97 ? -20.491 -4.223 -0.272 1.00 88.19 97 SER A O 1
ATOM 770 N N . GLU A 1 98 ? -22.133 -5.473 -1.155 1.00 86.25 98 GLU A N 1
ATOM 771 C CA . GLU A 1 98 ? -22.650 -5.964 0.135 1.00 86.25 98 GLU A CA 1
ATOM 772 C C . GLU A 1 98 ? -21.600 -6.741 0.951 1.00 86.25 98 GLU A C 1
ATOM 774 O O . GLU A 1 98 ? -21.667 -6.778 2.180 1.00 86.25 98 GLU A O 1
ATOM 779 N N . ASP A 1 99 ? -20.577 -7.301 0.297 1.00 83.94 99 ASP A N 1
ATOM 780 C CA . ASP A 1 99 ? -19.483 -8.005 0.974 1.00 83.94 99 ASP A CA 1
ATOM 781 C C . ASP A 1 99 ? -18.678 -7.072 1.891 1.00 83.94 99 ASP A C 1
ATOM 783 O O . ASP A 1 99 ? -18.139 -7.505 2.917 1.00 83.94 99 ASP A O 1
ATOM 787 N N . PHE A 1 100 ? -18.625 -5.778 1.562 1.00 79.62 100 PHE A N 1
ATOM 788 C CA . PHE A 1 100 ? -17.869 -4.751 2.284 1.00 79.62 100 PHE A CA 1
ATOM 789 C C . PHE A 1 100 ? -18.749 -3.763 3.067 1.00 79.62 100 PHE A C 1
ATOM 791 O O . PHE A 1 100 ? -18.192 -2.961 3.819 1.00 79.62 100 PHE A O 1
ATOM 798 N N . ALA A 1 101 ? -20.079 -3.874 2.949 1.00 68.88 101 ALA A N 1
ATOM 799 C CA . ALA A 1 101 ? -21.065 -3.095 3.706 1.00 68.88 101 ALA A CA 1
ATOM 800 C C .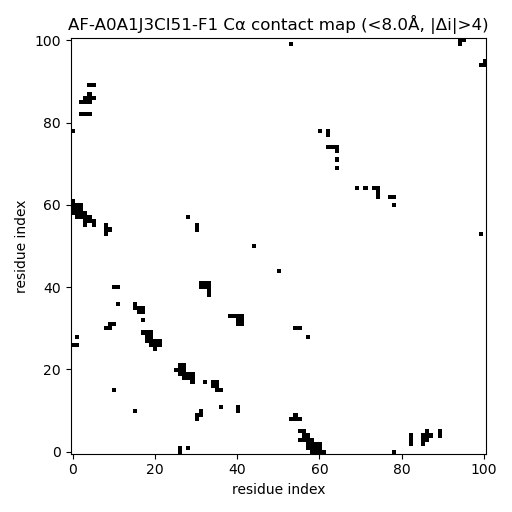 ALA A 1 101 ? -21.081 -3.412 5.213 1.00 68.88 101 ALA A C 1
ATOM 802 O O . ALA A 1 101 ? -20.711 -4.550 5.607 1.00 68.88 101 ALA A O 1
#

Solvent-accessible surface area (backbone atoms only — not comparable to full-atom values): 6835 Å² total; per-residue (Å²): 88,83,40,65,56,61,68,82,57,54,67,76,60,94,83,52,67,76,65,59,57,52,90,74,101,39,75,43,87,76,65,78,56,39,64,98,64,40,71,85,57,41,89,86,79,56,92,91,61,86,83,86,83,85,75,58,70,72,43,83,50,84,85,82,72,98,53,92,84,59,65,71,64,53,61,56,53,51,53,49,54,53,40,52,52,49,35,70,50,56,82,60,71,72,69,74,36,79,93,65,104

Secondary structure (DSSP, 8-state):
-EE-S--TT-SS-TT-----EETTTEE---SS--TTT-GGGS--PPTT----------EE-----SSSSS-THHHHHHHHHHHHHHHHTPSPSGGGSTTT-

Foldseek 3Di:
DKAFLDCVQAWDPDPDDDDQADPDPGGDDDRFDCPPPHPVRDDDADVPRDDDGDTGDMDDDDDDDPDPVDDPVVVVVVVVVVNVVSNVCPPPPVCVDPVND

Mean predicted aligned error: 4.19 Å

Organism: Noccaea caerulescens (NCBI:txid107243)